Protein AF-A0A3M6XSA7-F1 (afdb_monomer_lite)

Structure (mmCIF, N/CA/C/O backbone):
data_AF-A0A3M6XSA7-F1
#
_entry.id   AF-A0A3M6XSA7-F1
#
loop_
_atom_site.group_PDB
_atom_site.id
_atom_site.type_symbol
_atom_site.label_atom_id
_atom_site.label_alt_id
_atom_site.label_comp_id
_atom_site.label_asym_id
_atom_site.label_entity_id
_atom_site.label_seq_id
_atom_site.pdbx_PDB_ins_code
_atom_site.Cartn_x
_atom_site.Cartn_y
_atom_site.Cartn_z
_atom_site.occupancy
_atom_site.B_iso_or_equiv
_atom_site.auth_seq_id
_atom_site.auth_comp_id
_atom_site.auth_asym_id
_atom_site.auth_atom_id
_atom_site.pdbx_PDB_model_num
ATOM 1 N N . MET A 1 1 ? 14.170 -14.858 15.722 1.00 46.41 1 MET A N 1
ATOM 2 C CA . MET A 1 1 ? 14.522 -13.421 15.782 1.00 46.41 1 MET A CA 1
ATOM 3 C C . MET A 1 1 ? 13.432 -12.674 16.539 1.00 46.41 1 MET A C 1
ATOM 5 O O . MET A 1 1 ? 12.271 -12.841 16.174 1.00 46.41 1 MET A O 1
ATOM 9 N N . PRO A 1 2 ? 13.750 -11.909 17.599 1.00 54.59 2 PRO A N 1
ATOM 10 C CA . PRO A 1 2 ? 12.777 -11.004 18.208 1.00 54.59 2 PRO A CA 1
ATOM 11 C C . PRO A 1 2 ? 12.349 -9.957 17.168 1.00 54.59 2 PRO A C 1
ATOM 13 O O . PRO A 1 2 ? 13.170 -9.499 16.377 1.00 54.59 2 PRO A O 1
ATOM 16 N N . ARG A 1 3 ? 11.059 -9.606 17.131 1.00 66.88 3 ARG A N 1
ATOM 17 C CA . ARG A 1 3 ? 10.552 -8.549 16.241 1.00 66.88 3 ARG A CA 1
ATOM 18 C C . ARG A 1 3 ? 11.240 -7.217 16.563 1.00 66.88 3 ARG A C 1
ATOM 20 O O . ARG A 1 3 ? 11.404 -6.900 17.743 1.00 66.88 3 ARG A O 1
ATOM 27 N N . SER A 1 4 ? 11.606 -6.462 15.523 1.00 84.50 4 SER A N 1
ATOM 28 C CA . SER A 1 4 ? 12.161 -5.107 15.642 1.00 84.50 4 SER A CA 1
ATOM 29 C C . SER A 1 4 ? 11.229 -4.194 16.448 1.00 84.50 4 SER A C 1
ATOM 31 O O . SER A 1 4 ? 10.024 -4.451 16.548 1.00 84.50 4 SER A O 1
ATOM 33 N N . ASP A 1 5 ? 11.762 -3.122 17.032 1.00 83.81 5 ASP A N 1
ATOM 34 C CA . ASP A 1 5 ? 10.942 -2.171 17.797 1.00 83.81 5 ASP A CA 1
ATOM 35 C C . ASP A 1 5 ? 9.877 -1.495 16.924 1.00 83.81 5 ASP A C 1
ATOM 37 O O . ASP A 1 5 ? 8.744 -1.301 17.364 1.00 83.81 5 ASP A O 1
ATOM 41 N N . GLU A 1 6 ? 10.186 -1.277 15.647 1.00 79.50 6 GLU A N 1
ATOM 42 C CA . GLU A 1 6 ? 9.226 -0.835 14.636 1.00 79.50 6 GLU A CA 1
ATOM 43 C C . GLU A 1 6 ? 8.056 -1.818 14.483 1.00 79.50 6 GLU A C 1
ATOM 45 O O . GLU A 1 6 ? 6.890 -1.420 14.507 1.00 79.50 6 GLU A O 1
ATOM 50 N N . ALA A 1 7 ? 8.340 -3.123 14.406 1.00 81.94 7 ALA A N 1
ATOM 51 C CA . ALA A 1 7 ? 7.290 -4.127 14.318 1.00 81.94 7 ALA A CA 1
ATOM 52 C C . ALA A 1 7 ? 6.405 -4.110 15.575 1.00 81.94 7 ALA A C 1
ATOM 54 O O . ALA A 1 7 ? 5.183 -4.176 15.457 1.00 81.94 7 ALA A O 1
ATOM 55 N N . LYS A 1 8 ? 6.979 -3.961 16.777 1.00 88.56 8 LYS A N 1
ATOM 56 C CA . LYS A 1 8 ? 6.191 -3.836 18.021 1.00 88.56 8 LYS A CA 1
ATOM 57 C C . LYS A 1 8 ? 5.284 -2.602 18.001 1.00 88.56 8 LYS A C 1
ATOM 59 O O . LYS A 1 8 ? 4.119 -2.709 18.388 1.00 88.56 8 LYS A O 1
ATOM 64 N N . MET A 1 9 ? 5.788 -1.457 17.535 1.00 86.88 9 MET A N 1
ATOM 65 C CA . MET A 1 9 ? 4.990 -0.237 17.382 1.00 86.88 9 MET A CA 1
ATOM 66 C C . MET A 1 9 ? 3.828 -0.440 16.409 1.00 86.88 9 MET A C 1
ATOM 68 O O . MET A 1 9 ? 2.701 -0.057 16.723 1.00 86.88 9 MET A O 1
ATOM 72 N N . TRP A 1 10 ? 4.080 -1.108 15.281 1.00 85.19 10 TRP A N 1
ATOM 73 C CA . TRP A 1 10 ? 3.045 -1.448 14.309 1.00 85.19 10 TRP A CA 1
ATOM 74 C C . TRP A 1 10 ? 1.939 -2.313 14.929 1.00 85.19 10 TRP A C 1
ATOM 76 O O . TRP A 1 10 ? 0.765 -1.954 14.852 1.00 85.19 10 TRP A O 1
ATOM 86 N N . PHE A 1 11 ? 2.299 -3.402 15.623 1.00 90.56 11 PHE A N 1
ATOM 87 C CA . PHE A 1 11 ? 1.317 -4.255 16.308 1.00 90.56 11 PHE A CA 1
ATOM 88 C C . PHE A 1 11 ? 0.509 -3.471 17.348 1.00 90.56 11 PHE A C 1
ATOM 90 O O . PHE A 1 11 ? -0.709 -3.614 17.409 1.00 90.56 11 PHE A O 1
ATOM 97 N N . SER A 1 12 ? 1.168 -2.622 18.141 1.00 93.50 12 SER A N 1
ATOM 98 C CA . SER A 1 12 ? 0.502 -1.785 19.146 1.00 93.50 12 SER A CA 1
ATOM 99 C C . SER A 1 12 ? -0.521 -0.832 18.518 1.00 93.50 12 SER A C 1
ATOM 101 O O . SER A 1 12 ? -1.647 -0.737 19.003 1.00 93.50 12 SER A O 1
ATOM 103 N N . ALA A 1 13 ? -0.174 -0.178 17.403 1.00 92.25 13 ALA A N 1
ATOM 104 C CA . ALA A 1 13 ? -1.090 0.699 16.675 1.00 92.25 13 ALA A CA 1
ATOM 105 C C . ALA A 1 13 ? -2.308 -0.064 16.126 1.00 92.25 13 ALA A C 1
ATOM 107 O O . ALA A 1 13 ? -3.438 0.395 16.289 1.00 92.25 13 ALA A O 1
ATOM 108 N N . VAL A 1 14 ? -2.094 -1.253 15.545 1.00 93.25 14 VAL A N 1
ATOM 109 C CA . VAL A 1 14 ? -3.181 -2.124 15.061 1.00 93.25 14 VAL A CA 1
ATOM 110 C C . VAL A 1 14 ? -4.126 -2.499 16.202 1.00 93.25 14 VAL A C 1
ATOM 112 O O . VAL A 1 14 ? -5.337 -2.338 16.066 1.00 93.25 14 VAL A O 1
ATOM 115 N N . TYR A 1 15 ? -3.594 -2.963 17.337 1.00 94.94 15 TYR A N 1
ATOM 116 C CA . TYR A 1 15 ? -4.425 -3.356 18.476 1.00 94.94 15 TYR A CA 1
ATOM 117 C C . TYR A 1 15 ? -5.242 -2.192 19.033 1.00 94.94 15 TYR A C 1
ATOM 119 O O . TYR A 1 15 ? -6.421 -2.380 19.324 1.00 94.94 15 TYR A O 1
ATOM 127 N N . LYS A 1 16 ? -4.652 -0.995 19.136 1.00 95.38 16 LYS A N 1
ATOM 128 C CA . LYS A 1 16 ? -5.384 0.205 19.563 1.00 95.38 16 LYS A CA 1
ATOM 129 C C . LYS A 1 16 ? -6.545 0.523 18.619 1.00 95.38 16 LYS A C 1
ATOM 131 O O . LYS A 1 16 ? -7.665 0.668 19.086 1.00 95.38 16 LYS A O 1
ATOM 136 N N . ALA A 1 17 ? -6.309 0.528 17.306 1.00 94.69 17 ALA A N 1
ATOM 137 C CA . ALA A 1 17 ? -7.361 0.802 16.325 1.00 94.69 17 ALA A CA 1
ATOM 138 C C . ALA A 1 17 ? -8.481 -0.257 16.335 1.00 94.69 17 ALA A C 1
ATOM 140 O O . ALA A 1 17 ? -9.652 0.072 16.172 1.00 94.69 17 ALA A O 1
ATOM 141 N N . VAL A 1 18 ? -8.151 -1.534 16.555 1.00 95.31 18 VAL A N 1
ATOM 142 C CA . VAL A 1 18 ? -9.158 -2.604 16.668 1.00 95.31 18 VAL A CA 1
ATOM 143 C C . VAL A 1 18 ? -10.015 -2.443 17.928 1.00 95.31 18 VAL A C 1
ATOM 145 O O . VAL A 1 18 ? -11.212 -2.710 17.879 1.00 95.31 18 VAL A O 1
ATOM 148 N N . GLN A 1 19 ? -9.439 -1.978 19.040 1.00 96.19 19 GLN A N 1
ATOM 149 C CA . GLN A 1 19 ? -10.181 -1.735 20.285 1.00 96.19 19 GLN A CA 1
ATOM 150 C C . GLN A 1 19 ? -11.204 -0.595 20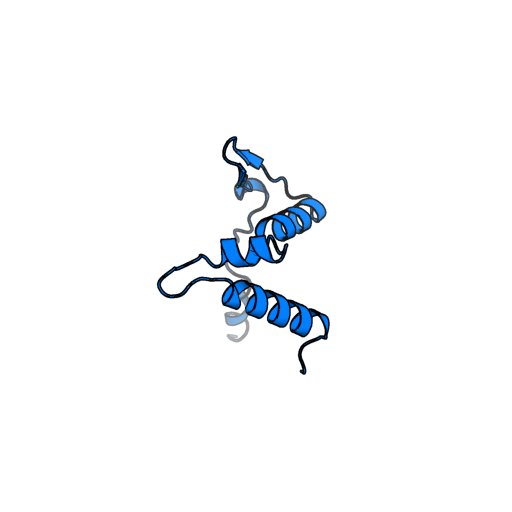.176 1.00 96.19 19 GLN A C 1
ATOM 152 O O . GLN A 1 19 ? -12.138 -0.545 20.973 1.00 96.19 19 GLN A O 1
ATOM 157 N N . GLU A 1 20 ? -11.070 0.291 19.189 1.00 95.44 20 GLU A N 1
ATOM 158 C CA . GLU A 1 20 ? -12.040 1.358 18.919 1.00 95.44 20 GLU A CA 1
ATOM 159 C C . GLU A 1 20 ? -13.285 0.863 18.158 1.00 95.44 20 GLU A C 1
ATOM 161 O O . GLU A 1 20 ? -14.273 1.592 18.049 1.00 95.44 20 GLU A O 1
ATOM 166 N N . VAL A 1 21 ? -13.280 -0.374 17.640 1.00 94.62 21 VAL A N 1
ATOM 167 C CA . VAL A 1 21 ? -14.420 -0.943 16.907 1.00 94.62 21 VAL A CA 1
ATOM 168 C C . VAL A 1 21 ? -15.545 -1.303 17.889 1.00 94.62 21 VAL A C 1
ATOM 170 O O . VAL A 1 21 ? -15.345 -2.153 18.760 1.00 94.62 21 VAL A O 1
ATOM 173 N N . PRO A 1 22 ? -16.755 -0.723 17.754 1.00 96.88 22 PRO A N 1
ATOM 174 C CA . PRO A 1 22 ? -17.852 -1.015 18.669 1.00 96.88 22 PRO A CA 1
ATOM 175 C C . PRO A 1 22 ? -18.313 -2.472 18.587 1.00 96.88 22 PRO A C 1
ATOM 177 O O . PRO A 1 22 ? -18.305 -3.091 17.519 1.00 96.88 22 PRO A O 1
ATOM 180 N N . TYR A 1 23 ? -18.798 -3.003 19.708 1.00 95.81 23 TYR A N 1
ATOM 181 C CA . TYR A 1 23 ? -19.331 -4.362 19.762 1.00 95.81 23 TYR A CA 1
ATOM 182 C C . TYR A 1 23 ? -20.473 -4.569 18.752 1.00 95.81 23 TYR A C 1
ATOM 184 O O . TYR A 1 23 ? -21.328 -3.702 18.568 1.00 95.81 23 TYR A O 1
ATOM 192 N N . GLY A 1 24 ? -20.480 -5.722 18.079 1.00 96.12 24 GLY A N 1
ATOM 193 C CA . GLY A 1 24 ? -21.460 -6.040 17.035 1.00 96.12 24 GLY A CA 1
ATOM 194 C C . GLY A 1 24 ? -21.249 -5.293 15.712 1.00 96.12 24 GLY A C 1
ATOM 195 O O . GLY A 1 24 ? -22.072 -5.414 14.805 1.00 96.12 24 GLY A O 1
ATOM 196 N N . ARG A 1 25 ? -20.161 -4.524 15.572 1.00 96.19 25 ARG A N 1
ATOM 197 C CA . ARG A 1 25 ? -19.760 -3.888 14.312 1.00 96.19 25 ARG A CA 1
ATOM 198 C C . ARG A 1 25 ? -18.558 -4.609 13.719 1.00 96.19 25 ARG A C 1
ATOM 200 O O . ARG A 1 25 ? -17.747 -5.202 14.422 1.00 96.19 25 ARG A O 1
ATOM 207 N N . VAL A 1 26 ? -18.458 -4.539 12.398 1.00 94.81 26 VAL A N 1
ATOM 208 C CA . VAL A 1 26 ? -17.348 -5.098 11.626 1.00 94.81 26 VAL A CA 1
ATOM 209 C C . VAL A 1 26 ? -16.644 -3.974 10.883 1.00 94.81 26 VAL A C 1
ATOM 211 O O . VAL A 1 26 ? -17.272 -3.001 10.466 1.00 94.81 26 VAL A O 1
ATOM 214 N N . THR A 1 27 ? -15.335 -4.111 10.720 1.00 95.00 27 THR A N 1
ATOM 215 C CA . THR A 1 27 ? -14.518 -3.210 9.910 1.00 95.00 27 THR A CA 1
ATOM 216 C C . THR A 1 27 ? -13.566 -4.028 9.051 1.00 95.00 27 THR A C 1
ATOM 218 O O . THR A 1 27 ? -13.311 -5.199 9.336 1.00 95.00 27 THR A O 1
ATOM 221 N N . SER A 1 28 ? -13.064 -3.434 7.973 1.00 92.81 28 SER A N 1
ATOM 222 C CA . SER A 1 28 ? -12.144 -4.114 7.068 1.00 92.81 28 SER A CA 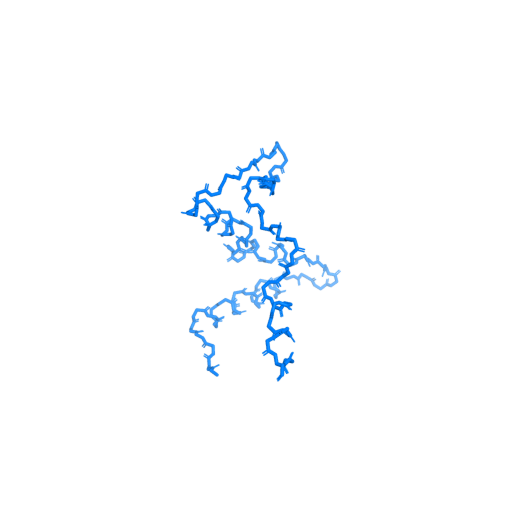1
ATOM 223 C C . SER A 1 28 ? -10.693 -3.891 7.485 1.00 92.81 28 SER A C 1
ATOM 225 O O . SER A 1 28 ? -10.337 -2.874 8.084 1.00 92.81 28 SER A O 1
ATOM 227 N N . TYR A 1 29 ? -9.823 -4.820 7.093 1.00 89.31 29 TYR A N 1
ATOM 228 C CA . TYR A 1 29 ? -8.380 -4.674 7.277 1.00 89.31 29 TYR A CA 1
ATOM 229 C C . TYR A 1 29 ? -7.851 -3.365 6.666 1.00 89.31 29 TYR A C 1
ATOM 231 O O . TYR A 1 29 ? -7.071 -2.653 7.295 1.00 89.31 29 TYR A O 1
ATOM 239 N N . GLY A 1 30 ? -8.332 -3.004 5.471 1.00 85.56 30 GLY A N 1
ATOM 2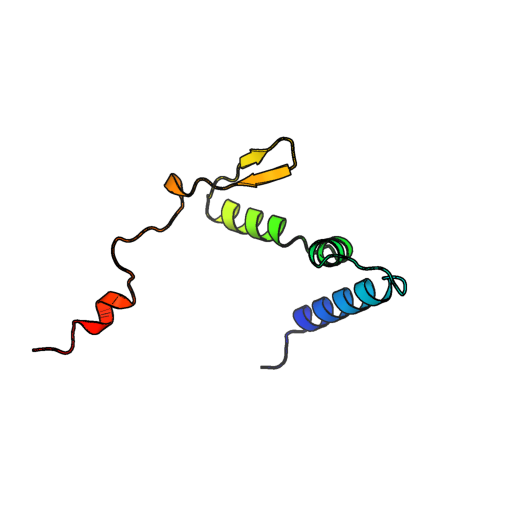40 C CA . GLY A 1 30 ? -7.951 -1.758 4.802 1.00 85.56 30 GLY A CA 1
ATOM 241 C C . GLY A 1 30 ? -8.385 -0.503 5.565 1.00 85.56 30 GLY A C 1
ATOM 242 O O . GLY A 1 30 ? -7.676 0.506 5.545 1.00 85.56 30 GLY A O 1
ATOM 243 N N . HIS A 1 31 ? -9.509 -0.567 6.283 1.00 89.62 31 HIS A N 1
ATOM 244 C CA . HIS A 1 31 ? -9.959 0.527 7.138 1.00 89.62 31 HIS A CA 1
ATOM 245 C C . HIS A 1 31 ? -9.044 0.686 8.359 1.00 89.62 31 HIS A C 1
ATOM 247 O O . HIS A 1 31 ? -8.574 1.792 8.613 1.00 89.62 31 HIS A O 1
ATOM 253 N N . ILE A 1 32 ? -8.706 -0.406 9.057 1.00 93.00 32 ILE A N 1
ATOM 254 C CA . ILE A 1 32 ? -7.732 -0.368 10.163 1.00 93.00 32 ILE A CA 1
ATOM 255 C C . ILE A 1 32 ? -6.387 0.174 9.680 1.00 93.00 32 ILE A C 1
ATOM 257 O O . ILE A 1 32 ? -5.854 1.098 10.285 1.00 93.00 32 ILE A O 1
ATOM 261 N N . ALA A 1 33 ? -5.872 -0.336 8.557 1.00 88.25 33 ALA A N 1
ATOM 262 C CA . ALA A 1 33 ? -4.616 0.117 7.962 1.00 88.25 33 ALA A CA 1
ATOM 263 C C . ALA A 1 33 ? -4.636 1.622 7.632 1.00 88.25 33 ALA A C 1
ATOM 265 O O . ALA A 1 33 ? -3.638 2.317 7.819 1.00 88.25 33 ALA A O 1
ATOM 266 N N . THR A 1 34 ? -5.789 2.139 7.197 1.00 86.44 34 THR A N 1
ATOM 267 C CA . THR A 1 34 ? -6.005 3.571 6.961 1.00 86.44 34 THR A CA 1
ATOM 268 C C . THR A 1 34 ? -5.976 4.384 8.257 1.00 86.44 34 THR A C 1
ATOM 270 O O . THR A 1 34 ? -5.305 5.414 8.287 1.00 86.44 34 THR A O 1
ATOM 273 N N . LEU A 1 35 ? -6.649 3.924 9.320 1.00 88.88 35 LEU A N 1
ATOM 274 C CA . LEU A 1 35 ? -6.690 4.610 10.621 1.00 88.88 35 LEU A CA 1
ATOM 275 C C . LEU A 1 35 ? -5.297 4.778 11.233 1.00 88.88 35 LEU A C 1
ATOM 277 O O . LEU A 1 35 ? -4.982 5.829 11.781 1.00 88.88 35 LEU A O 1
ATOM 281 N N . ILE A 1 36 ? -4.439 3.768 11.089 1.00 90.38 36 ILE A N 1
ATOM 282 C CA . ILE A 1 36 ? -3.074 3.794 11.631 1.00 90.38 36 ILE A CA 1
ATOM 283 C C . ILE A 1 36 ? -2.050 4.437 10.676 1.00 90.38 36 ILE A C 1
ATOM 285 O O . ILE A 1 36 ? -0.848 4.309 10.895 1.00 90.38 36 ILE A O 1
ATOM 289 N N . GLY A 1 37 ? -2.496 5.083 9.591 1.00 82.50 37 GLY A N 1
ATOM 290 C CA . GLY A 1 37 ? -1.623 5.762 8.621 1.00 82.50 37 GLY A CA 1
ATOM 291 C C . GLY A 1 37 ? -0.809 4.831 7.712 1.00 82.50 37 GLY A C 1
ATOM 292 O O . GLY A 1 37 ? 0.026 5.289 6.936 1.00 82.50 37 GLY A O 1
ATOM 293 N N . TYR A 1 38 ? -1.061 3.523 7.750 1.00 77.44 38 TYR A N 1
ATOM 294 C CA . TYR A 1 38 ? -0.327 2.521 6.984 1.00 77.44 38 TYR A CA 1
ATOM 295 C C . TYR A 1 38 ? -1.071 2.131 5.704 1.00 77.44 38 TYR A C 1
ATOM 297 O O . TYR A 1 38 ? -1.639 1.046 5.582 1.00 77.44 38 TYR A O 1
ATOM 305 N N . ARG A 1 39 ? -1.015 2.990 4.683 1.00 77.81 39 ARG A N 1
ATOM 306 C CA . ARG A 1 39 ? -1.590 2.680 3.364 1.00 77.81 39 ARG A CA 1
ATOM 307 C C . ARG A 1 39 ? -0.645 1.788 2.554 1.00 77.81 39 ARG A C 1
ATOM 309 O O . ARG A 1 39 ? 0.264 2.278 1.891 1.00 77.81 39 ARG A O 1
ATOM 316 N N . GLY A 1 40 ? -0.853 0.469 2.621 1.00 82.81 40 GLY A N 1
ATOM 317 C CA . GLY A 1 40 ? -0.050 -0.534 1.900 1.00 82.81 40 GLY A CA 1
ATOM 318 C C . GLY A 1 40 ? 0.084 -0.239 0.404 1.00 82.81 40 GLY A C 1
ATOM 319 O O . GLY A 1 40 ? 1.197 -0.183 -0.103 1.00 82.81 40 GLY A O 1
ATOM 320 N N . ALA A 1 41 ? -1.032 0.083 -0.256 1.00 82.94 41 ALA A N 1
ATOM 321 C CA . ALA A 1 41 ? -1.047 0.432 -1.676 1.00 82.94 41 ALA A CA 1
ATOM 322 C C . ALA A 1 41 ? -0.197 1.672 -2.015 1.00 82.94 41 ALA A C 1
ATOM 324 O O . ALA A 1 41 ? 0.494 1.666 -3.022 1.00 82.94 41 ALA A O 1
ATOM 325 N N . ALA A 1 42 ? -0.195 2.709 -1.167 1.00 85.12 42 ALA A N 1
ATOM 326 C CA . ALA A 1 42 ? 0.609 3.914 -1.402 1.00 85.12 42 ALA A CA 1
ATOM 327 C C . ALA A 1 42 ? 2.114 3.646 -1.238 1.00 85.12 42 ALA A C 1
ATOM 329 O O . ALA A 1 42 ? 2.930 4.196 -1.966 1.00 85.12 42 ALA A O 1
ATOM 330 N N . ARG A 1 43 ? 2.490 2.770 -0.295 1.00 88.06 43 ARG A N 1
ATOM 331 C CA . ARG A 1 43 ? 3.889 2.342 -0.140 1.00 88.06 43 ARG A CA 1
ATOM 332 C C . ARG A 1 43 ? 4.358 1.498 -1.317 1.00 88.06 43 ARG A C 1
ATOM 334 O O . ARG A 1 43 ? 5.471 1.691 -1.785 1.00 88.06 43 ARG A O 1
ATOM 341 N N . GLN A 1 44 ? 3.510 0.589 -1.785 1.00 91.25 44 GLN A N 1
ATOM 342 C CA . GLN A 1 44 ? 3.809 -0.222 -2.959 1.00 91.25 44 GLN A CA 1
ATOM 343 C C . GLN A 1 44 ? 3.931 0.643 -4.218 1.00 91.25 44 GLN A C 1
ATOM 345 O O . GLN A 1 44 ? 4.884 0.475 -4.965 1.00 91.25 44 GLN A O 1
ATOM 350 N N . GLU A 1 45 ? 3.026 1.605 -4.415 1.00 93.38 45 GLU A N 1
ATOM 351 C CA . GLU A 1 45 ? 3.127 2.599 -5.490 1.00 93.38 45 GLU A CA 1
ATOM 352 C C . GLU A 1 45 ? 4.462 3.353 -5.442 1.00 93.38 45 GLU A C 1
ATOM 354 O O . GLU A 1 45 ? 5.154 3.420 -6.453 1.00 93.38 45 GLU A O 1
ATOM 359 N N . ALA A 1 46 ? 4.856 3.865 -4.2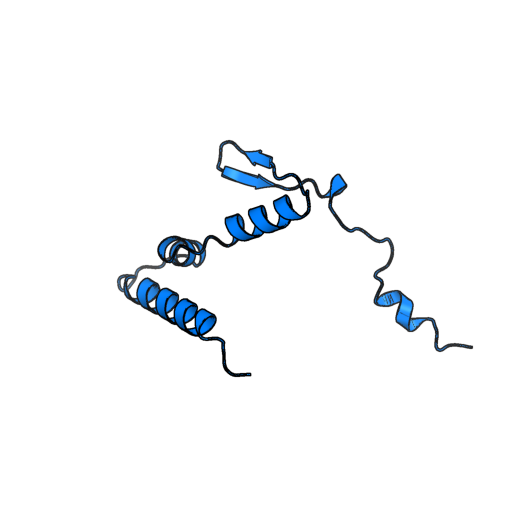71 1.00 92.94 46 ALA A N 1
ATOM 360 C CA . ALA A 1 46 ? 6.119 4.583 -4.119 1.00 92.94 46 ALA A CA 1
ATOM 361 C C . ALA A 1 46 ? 7.341 3.708 -4.448 1.00 92.94 46 ALA A C 1
ATOM 363 O O . ALA A 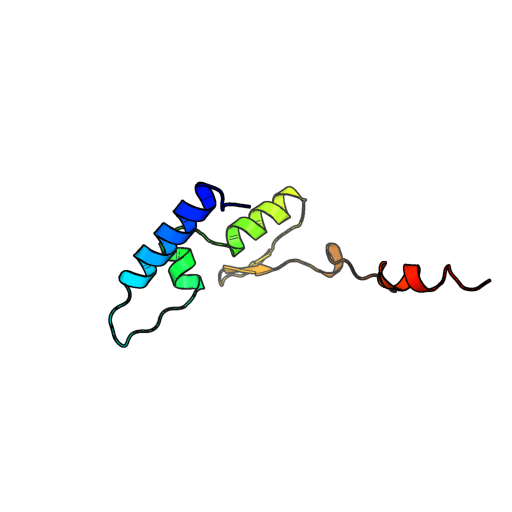1 46 ? 8.262 4.181 -5.108 1.00 92.94 46 ALA A O 1
ATOM 364 N N . ALA A 1 47 ? 7.344 2.442 -4.018 1.00 95.12 47 ALA A N 1
ATOM 365 C CA . ALA A 1 47 ? 8.416 1.501 -4.343 1.00 95.12 47 ALA A CA 1
ATOM 366 C C . ALA A 1 47 ? 8.505 1.248 -5.859 1.00 95.12 47 ALA A C 1
ATOM 368 O O . ALA A 1 47 ? 9.575 1.380 -6.444 1.00 95.12 47 ALA A O 1
ATOM 369 N N . LEU A 1 48 ? 7.369 0.992 -6.513 1.00 95.69 48 LEU A N 1
ATOM 370 C CA . LEU A 1 48 ? 7.307 0.783 -7.962 1.00 95.69 48 LEU A CA 1
ATOM 371 C C . LEU A 1 48 ? 7.766 2.029 -8.743 1.00 95.69 48 LEU A C 1
ATOM 373 O O . LEU A 1 48 ? 8.560 1.921 -9.675 1.00 95.69 48 LEU A O 1
ATOM 377 N N . GLN A 1 49 ? 7.344 3.226 -8.330 1.00 95.31 49 GLN A N 1
ATOM 378 C CA . GLN A 1 49 ? 7.783 4.483 -8.949 1.00 95.31 49 GLN A CA 1
ATOM 379 C C . GLN A 1 49 ? 9.291 4.723 -8.794 1.00 95.31 49 GLN A C 1
ATOM 381 O O . GLN A 1 49 ? 9.923 5.219 -9.726 1.00 95.31 49 GLN A O 1
ATOM 386 N N . GLN A 1 50 ? 9.887 4.355 -7.653 1.00 97.12 50 GLN A N 1
ATOM 387 C CA . GLN A 1 50 ? 11.343 4.422 -7.450 1.00 97.12 50 GLN A CA 1
ATOM 388 C C . GLN A 1 50 ? 12.110 3.484 -8.388 1.00 97.12 50 GLN A C 1
ATOM 390 O O . GLN A 1 50 ? 13.225 3.804 -8.792 1.00 97.12 50 GLN A O 1
ATOM 395 N N . GLU A 1 51 ? 11.499 2.364 -8.766 1.00 96.81 51 GLU A N 1
ATOM 396 C CA . GLU A 1 51 ? 12.025 1.418 -9.754 1.00 96.81 51 GLU A CA 1
ATOM 397 C C . GLU A 1 51 ? 11.743 1.854 -11.209 1.00 96.81 51 GLU A C 1
ATOM 399 O O . GLU A 1 51 ? 12.168 1.190 -12.152 1.00 96.81 51 GLU A O 1
ATOM 404 N N . GLY A 1 52 ? 11.060 2.988 -11.416 1.00 96.19 52 GLY A N 1
ATOM 405 C CA . GLY A 1 52 ? 10.728 3.532 -12.738 1.00 96.19 52 GLY A CA 1
ATOM 406 C C . GLY A 1 52 ? 9.450 2.960 -13.363 1.00 96.19 52 GLY A C 1
ATOM 407 O O . GLY A 1 52 ? 9.136 3.271 -14.518 1.00 96.19 52 GLY A O 1
ATOM 408 N N . VAL A 1 53 ? 8.688 2.159 -12.617 1.00 96.75 53 VAL A N 1
ATOM 409 C CA . VAL A 1 53 ? 7.402 1.605 -13.054 1.00 96.75 53 VAL A CA 1
ATOM 410 C C . VAL A 1 53 ? 6.343 2.707 -13.071 1.00 96.75 53 VAL A C 1
ATOM 412 O O . VAL A 1 53 ? 6.128 3.397 -12.072 1.00 96.75 53 VAL A O 1
ATOM 415 N N . GLN A 1 54 ? 5.665 2.879 -14.208 1.00 95.81 54 GLN A N 1
ATOM 416 C CA . GLN A 1 54 ? 4.571 3.843 -14.323 1.00 95.81 54 GLN A CA 1
ATOM 417 C C . GLN A 1 54 ? 3.283 3.284 -13.708 1.00 95.81 54 GLN A C 1
ATOM 419 O O . GLN A 1 54 ? 2.916 2.133 -13.944 1.00 95.81 54 GLN A O 1
ATOM 424 N N . ILE A 1 55 ? 2.593 4.121 -12.928 1.00 95.19 55 ILE A N 1
ATOM 425 C CA . ILE A 1 55 ? 1.321 3.792 -12.278 1.00 95.19 55 ILE A CA 1
ATOM 426 C C . ILE A 1 55 ? 0.247 4.734 -12.808 1.00 95.19 55 ILE A C 1
ATOM 428 O O . ILE A 1 55 ? 0.349 5.952 -12.658 1.00 95.19 55 ILE A O 1
ATOM 432 N N . GLU A 1 56 ? -0.797 4.165 -13.397 1.00 93.88 56 GLU A N 1
ATOM 433 C CA . GLU A 1 56 ? -1.960 4.912 -13.860 1.00 93.88 56 GLU A CA 1
ATOM 434 C C . GLU A 1 56 ? -3.012 5.008 -12.757 1.00 93.88 56 GLU A C 1
ATOM 436 O O . GLU A 1 56 ? -3.249 4.047 -12.018 1.00 93.88 56 GLU A O 1
ATOM 441 N N . HIS A 1 57 ? -3.664 6.168 -12.668 1.00 93.75 57 HIS A N 1
ATOM 442 C CA . HIS A 1 57 ? -4.747 6.433 -11.724 1.00 93.75 57 HIS A CA 1
ATOM 443 C C . HIS A 1 57 ? -6.056 6.635 -12.478 1.00 93.75 57 HIS A C 1
ATOM 445 O O . HIS A 1 57 ? -6.131 7.467 -13.381 1.00 93.75 57 HIS A O 1
ATOM 451 N N . SER A 1 58 ? -7.109 5.921 -12.087 1.00 91.69 58 SER A N 1
ATOM 452 C CA . SER A 1 58 ? -8.453 6.181 -12.611 1.00 91.69 58 SER A CA 1
ATOM 453 C C . SER A 1 58 ? -9.132 7.332 -11.861 1.00 91.69 58 SER A C 1
ATOM 455 O O . SER A 1 58 ? -8.760 7.675 -10.736 1.00 91.69 58 SER A O 1
ATOM 457 N N . ASN A 1 59 ? -10.213 7.883 -12.423 1.00 90.12 59 ASN A N 1
ATOM 458 C CA . ASN A 1 59 ? -11.047 8.877 -11.728 1.00 90.12 59 ASN A CA 1
ATOM 459 C C . ASN A 1 59 ? -11.650 8.359 -10.404 1.00 90.12 59 ASN A C 1
ATOM 461 O O . ASN A 1 59 ? -12.108 9.155 -9.589 1.00 90.12 59 ASN A O 1
ATOM 465 N N . MET A 1 60 ? -11.658 7.039 -10.180 1.00 87.12 60 MET A N 1
ATOM 466 C CA . MET A 1 60 ? -12.104 6.404 -8.934 1.00 87.12 60 MET A CA 1
ATOM 467 C C . MET A 1 60 ? -10.952 6.139 -7.947 1.00 87.12 60 MET A C 1
ATOM 469 O O . MET A 1 60 ? -11.180 5.560 -6.886 1.00 87.12 60 MET A O 1
ATOM 473 N N . GLY A 1 61 ? -9.725 6.572 -8.258 1.00 81.81 61 GLY A N 1
ATOM 474 C CA . GLY A 1 61 ? -8.546 6.404 -7.401 1.00 81.81 61 GLY A CA 1
ATOM 475 C C . GLY A 1 61 ? -7.965 4.988 -7.400 1.00 81.81 61 GLY A C 1
ATOM 476 O O . GLY A 1 61 ? -7.194 4.633 -6.502 1.00 81.81 61 GLY A O 1
ATOM 477 N N . GLU A 1 62 ? -8.350 4.166 -8.377 1.00 87.94 62 GLU A N 1
ATOM 478 C CA . GLU A 1 62 ? -7.725 2.870 -8.618 1.00 87.94 62 GLU A CA 1
ATOM 479 C C . GLU A 1 62 ? -6.343 3.076 -9.237 1.00 87.94 62 GLU A C 1
ATOM 481 O O . GLU A 1 62 ? -6.177 3.937 -10.098 1.00 87.94 62 GLU A O 1
ATOM 486 N N . ARG A 1 63 ? -5.366 2.289 -8.780 1.00 92.50 63 ARG A N 1
ATOM 487 C CA . ARG A 1 63 ? -3.994 2.288 -9.290 1.00 92.50 63 ARG A CA 1
ATOM 488 C C . ARG A 1 63 ? -3.811 1.057 -10.153 1.00 92.50 63 ARG A C 1
ATOM 490 O O . ARG A 1 63 ? -4.115 -0.042 -9.692 1.00 92.50 63 ARG A O 1
ATOM 497 N N . SER A 1 64 ? -3.271 1.226 -11.345 1.00 93.50 64 SER A N 1
ATOM 498 C CA . SER A 1 64 ? -2.963 0.114 -12.239 1.00 93.50 64 SER A CA 1
ATOM 499 C C . SER A 1 64 ? -1.555 0.246 -12.807 1.00 93.50 64 SER A C 1
ATOM 501 O O . SER A 1 64 ? -0.981 1.334 -12.830 1.00 93.50 64 SER A O 1
ATOM 503 N N . VAL A 1 65 ? -0.986 -0.888 -13.207 1.00 95.38 65 VAL A N 1
ATOM 504 C CA . VAL A 1 65 ? 0.320 -0.990 -13.859 1.00 95.38 65 VAL A CA 1
ATOM 505 C C . VAL A 1 65 ? 0.145 -1.796 -15.139 1.00 95.38 65 VAL A C 1
ATOM 507 O O . VAL A 1 65 ? -0.554 -2.813 -15.138 1.00 95.38 65 VAL A O 1
ATOM 510 N N . ASP A 1 66 ? 0.781 -1.359 -16.222 1.00 95.38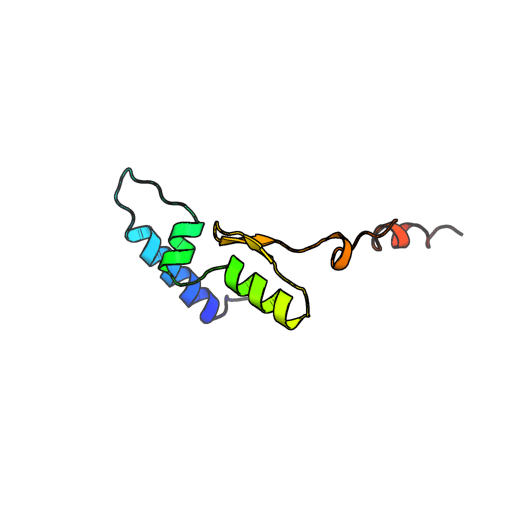 66 ASP A N 1
ATOM 511 C CA . ASP A 1 66 ? 0.812 -2.124 -17.464 1.00 95.38 66 ASP A CA 1
ATOM 512 C C . ASP A 1 66 ? 1.757 -3.324 -17.325 1.00 95.38 66 ASP A C 1
ATOM 514 O O . ASP A 1 66 ? 2.984 -3.205 -17.385 1.00 95.38 66 ASP A O 1
ATOM 518 N N . LEU A 1 67 ? 1.173 -4.508 -17.148 1.00 94.81 67 LEU A N 1
ATOM 519 C CA . LEU A 1 67 ? 1.935 -5.748 -17.074 1.00 94.81 67 LEU A CA 1
ATOM 520 C C . LEU A 1 67 ? 2.576 -6.120 -18.418 1.00 94.81 67 LEU A C 1
ATOM 522 O O . LEU A 1 67 ? 3.580 -6.815 -18.410 1.00 94.81 67 LEU A O 1
ATOM 526 N N . GLY A 1 68 ? 2.079 -5.645 -19.562 1.00 94.88 68 GLY A N 1
ATOM 527 C CA . GLY A 1 68 ? 2.754 -5.858 -20.846 1.00 94.88 68 GLY A CA 1
ATOM 528 C C . GLY A 1 68 ? 4.132 -5.192 -20.900 1.00 94.88 68 GLY A C 1
ATOM 529 O O . GLY A 1 68 ? 5.060 -5.744 -21.486 1.00 94.88 68 GLY A O 1
ATOM 530 N N . THR A 1 69 ? 4.273 -4.041 -20.238 1.00 95.25 69 THR A N 1
ATOM 531 C CA . THR A 1 69 ? 5.534 -3.293 -20.153 1.00 95.25 69 THR A CA 1
ATOM 532 C C . THR A 1 69 ? 6.419 -3.760 -18.991 1.00 95.25 69 THR A C 1
ATOM 534 O O . THR A 1 69 ? 7.630 -3.891 -19.161 1.00 95.25 69 THR A O 1
ATOM 537 N N . TYR A 1 70 ? 5.838 -4.007 -17.811 1.00 96.00 70 TYR A N 1
ATOM 538 C CA . TYR A 1 70 ? 6.592 -4.248 -16.566 1.00 96.00 70 TYR A CA 1
ATOM 539 C C . TYR A 1 70 ? 6.487 -5.671 -16.009 1.00 96.00 70 TYR A C 1
ATOM 541 O O . TYR A 1 70 ? 7.143 -6.004 -15.023 1.00 96.00 70 TYR A O 1
ATOM 549 N N . GLY A 1 71 ? 5.630 -6.508 -16.586 1.00 93.19 71 GLY A N 1
ATOM 550 C CA . GLY A 1 71 ? 5.407 -7.868 -16.123 1.00 93.19 71 GLY A CA 1
ATOM 551 C C . GLY A 1 71 ? 6.563 -8.794 -16.483 1.00 93.19 71 GLY A C 1
ATOM 552 O O . GLY A 1 71 ? 7.193 -8.680 -17.533 1.00 93.19 71 GLY A O 1
ATOM 553 N N . TRP A 1 72 ? 6.821 -9.754 -15.603 1.00 92.38 72 TRP A N 1
ATOM 554 C CA . TRP A 1 72 ? 7.776 -10.824 -15.845 1.00 92.38 72 TRP A CA 1
ATOM 555 C C . TRP A 1 72 ? 7.019 -12.095 -16.245 1.00 92.38 72 TRP A C 1
ATOM 557 O O . TRP A 1 72 ? 6.345 -12.707 -15.417 1.00 92.38 72 TRP A O 1
ATOM 567 N N . PHE A 1 73 ? 7.117 -12.466 -17.525 1.00 92.06 73 PHE A N 1
ATOM 568 C CA . PHE A 1 73 ? 6.413 -13.606 -18.125 1.00 92.06 73 PHE A CA 1
ATOM 569 C C . PHE A 1 73 ? 7.390 -14.526 -18.867 1.00 92.06 73 PHE A C 1
ATOM 571 O O . PHE A 1 73 ? 7.485 -14.474 -20.095 1.00 92.06 73 PHE A O 1
ATOM 578 N N . PRO A 1 74 ? 8.181 -15.335 -18.151 1.00 89.69 74 PRO A N 1
ATOM 579 C CA . PRO A 1 74 ? 9.094 -16.269 -18.792 1.00 89.69 74 PRO A CA 1
ATOM 580 C C . PRO A 1 74 ? 8.326 -17.455 -19.409 1.00 89.69 74 PRO A C 1
ATOM 582 O O . PRO A 1 74 ? 7.269 -17.845 -18.918 1.00 89.69 74 PRO A O 1
ATOM 585 N N . ASN A 1 75 ? 8.876 -18.065 -20.466 1.00 87.75 75 ASN A N 1
ATOM 586 C CA . ASN A 1 75 ? 8.308 -19.284 -21.073 1.00 87.75 75 ASN A CA 1
ATOM 587 C C . ASN A 1 75 ? 8.507 -20.542 -20.205 1.00 87.75 75 ASN A C 1
ATOM 589 O O . ASN A 1 75 ? 7.850 -21.552 -20.433 1.00 87.75 75 ASN A O 1
ATOM 593 N N . HIS A 1 76 ? 9.436 -20.477 -19.252 1.00 87.62 76 HIS A N 1
ATOM 594 C CA . HIS A 1 76 ? 9.775 -21.524 -18.296 1.00 87.62 76 HIS A CA 1
ATOM 595 C C . HIS A 1 76 ? 10.287 -20.850 -17.026 1.00 87.62 76 HIS A C 1
ATOM 597 O O . HIS A 1 76 ? 10.989 -19.835 -17.111 1.00 87.62 76 HIS A O 1
ATOM 603 N N . LEU A 1 77 ? 9.911 -21.344 -15.852 1.00 83.69 77 LEU A N 1
ATOM 604 C CA . LEU A 1 77 ? 10.355 -20.731 -14.608 1.00 83.69 77 LEU A CA 1
ATOM 605 C C . LEU A 1 77 ? 11.820 -21.110 -14.341 1.00 83.69 77 LEU A C 1
ATOM 607 O O . LEU A 1 77 ? 12.184 -22.271 -14.496 1.00 83.69 77 LEU A O 1
ATOM 611 N N . PRO A 1 78 ? 12.653 -20.190 -13.824 1.00 78.19 78 PRO A N 1
ATOM 612 C CA . PRO A 1 78 ? 14.040 -20.499 -13.461 1.00 78.19 78 PRO A CA 1
ATOM 613 C C . PRO A 1 78 ? 14.189 -21.663 -12.465 1.00 78.19 78 PRO A C 1
ATOM 615 O O . PRO A 1 78 ? 15.254 -22.258 -12.359 1.00 78.19 78 PRO A O 1
ATOM 618 N N . SER A 1 79 ? 13.131 -21.984 -11.710 1.00 77.44 79 SER A N 1
ATOM 619 C CA . SER A 1 79 ? 13.081 -23.138 -10.805 1.00 77.44 79 SER A CA 1
ATOM 620 C C . SER A 1 79 ? 12.936 -24.481 -11.521 1.00 77.44 79 SER A C 1
ATOM 622 O O . SER A 1 79 ? 13.291 -25.510 -10.958 1.00 77.44 79 SER A O 1
ATOM 624 N N . GLU A 1 80 ? 12.395 -24.490 -12.735 1.00 76.69 80 GLU A N 1
ATOM 625 C CA . GLU A 1 80 ? 12.188 -25.704 -13.525 1.00 76.69 80 GLU A CA 1
ATOM 626 C C . GLU A 1 80 ? 13.467 -26.085 -14.307 1.00 76.69 80 GLU A C 1
ATOM 628 O O . GLU A 1 80 ? 13.678 -27.251 -14.631 1.00 76.69 80 GLU A O 1
ATOM 633 N N . ASP A 1 81 ? 14.385 -25.136 -14.552 1.00 67.50 81 ASP A N 1
ATOM 634 C CA . ASP A 1 81 ? 15.675 -25.403 -15.217 1.00 67.50 81 ASP A CA 1
ATOM 635 C C . ASP A 1 81 ? 16.626 -26.263 -14.356 1.00 67.50 81 ASP A C 1
ATOM 637 O O . ASP A 1 81 ? 17.454 -27.004 -14.886 1.00 67.50 81 ASP A O 1
ATOM 641 N N . SER A 1 82 ? 16.484 -26.229 -13.025 1.00 60.25 82 SER A N 1
ATOM 642 C CA . SER A 1 82 ? 17.361 -26.953 -12.089 1.00 60.25 82 SER A CA 1
ATOM 643 C C . SER A 1 82 ? 17.126 -28.469 -11.990 1.00 60.25 82 SER A C 1
ATOM 645 O O . SER A 1 82 ? 17.923 -29.164 -11.359 1.00 60.25 82 SER A O 1
ATOM 647 N N . GLU A 1 83 ? 16.074 -29.010 -12.610 1.00 57.03 83 GLU A N 1
ATOM 648 C CA . GLU A 1 83 ? 15.791 -30.457 -12.591 1.00 57.03 83 GLU A CA 1
ATOM 649 C C . GLU A 1 83 ? 16.483 -31.229 -13.734 1.00 57.03 83 GLU A C 1
ATOM 651 O O . GLU A 1 83 ? 16.587 -32.455 -13.671 1.00 57.03 83 GLU A O 1
ATOM 656 N N . ASN A 1 84 ? 17.032 -30.535 -14.739 1.00 55.44 84 ASN A N 1
ATOM 657 C CA . ASN A 1 84 ? 17.553 -31.158 -15.964 1.00 55.44 84 ASN A CA 1
ATOM 658 C C . ASN A 1 84 ? 19.084 -31.373 -16.003 1.00 55.44 84 ASN A C 1
ATOM 660 O O . ASN A 1 84 ? 19.584 -31.924 -16.981 1.00 55.44 84 ASN A O 1
ATOM 664 N N . GLU A 1 85 ? 19.843 -30.999 -14.964 1.00 53.66 85 GLU A N 1
ATOM 665 C CA . GLU A 1 85 ? 21.320 -31.119 -14.957 1.00 53.66 85 GLU A CA 1
ATOM 666 C C . GLU A 1 85 ? 21.879 -32.394 -14.280 1.00 53.66 85 GLU A C 1
ATOM 668 O O . GLU A 1 85 ? 23.084 -32.626 -14.322 1.00 53.66 85 GLU A O 1
ATOM 673 N N . ASN A 1 86 ? 21.042 -33.271 -13.706 1.00 54.19 86 ASN A N 1
ATOM 674 C CA . ASN A 1 86 ? 21.492 -34.490 -12.997 1.00 54.19 86 ASN A CA 1
ATOM 675 C C . ASN A 1 86 ? 21.276 -35.810 -13.769 1.00 54.19 86 ASN A C 1
ATOM 677 O O . ASN A 1 86 ? 21.203 -36.879 -13.160 1.00 54.19 86 ASN A O 1
ATOM 681 N N . GLY A 1 87 ? 21.164 -35.763 -15.097 1.00 51.34 87 GLY A N 1
ATOM 682 C CA . GLY A 1 87 ? 20.907 -36.944 -15.928 1.00 51.34 87 GLY A CA 1
ATOM 683 C C . GLY A 1 87 ? 21.848 -37.070 -17.123 1.00 51.34 87 GLY A C 1
ATOM 684 O O . GLY A 1 87 ? 21.405 -36.884 -18.253 1.00 51.34 87 GLY A O 1
ATOM 685 N N . ALA A 1 88 ? 23.118 -37.406 -16.884 1.00 40.72 88 ALA A N 1
ATOM 686 C CA . ALA A 1 88 ? 24.038 -37.942 -17.893 1.00 40.72 88 ALA A CA 1
ATOM 687 C C . ALA A 1 88 ? 24.853 -39.099 -17.303 1.00 40.72 88 ALA A C 1
ATOM 689 O O . ALA A 1 88 ? 25.347 -38.944 -16.163 1.00 40.72 88 ALA A O 1
#

Sequence (88 aa):
MPRSDEAKMWFSAVYKAVQEVPYGRVTSYGHIATLIGYRGAARQEAALQQEGVQIEHSNMGERSVDLGTYGWFPNHLPSEDSENENGA

Secondary structure (DSSP, 8-state):
-PPPHHHHHHHHHHHHHHHTSPTT----HHHHHHHTT--HHHHHHHHHHHTT---EE-TT--EE--HHHH----SS-TTTGGGSSS--

InterPro domains:
  IPR014048 Methylated-DNA-[protein]-cysteine S-methyltransferase, DNA binding [PF01035] (11-44)
  IPR014048 Methylated-DNA-[protein]-cysteine S-methyltransferase, DNA binding [cd06445] (13-44)
  IPR036217 Methylated DNA-protein cysteine methyltransferase, DNA binding domain [SSF46767] (11-44)
  IPR036388 Winged helix-like DNA-binding domain superfamily [G3DSA:1.10.10.10] (7-41)
  IPR036388 Winged helix-like DNA-binding domain superfamily [G3DSA:1.10.10.10] (42-80)
  IPR052520 Alkyltransferase-like DNA repair [PTHR42942] (1-44)

Organism: Hortaea werneckii (NCBI:txid91943)

Foldseek 3Di:
DPDDPVVVVVVVLLVVLVVPADPPDDDDPCVSCVVSVNRVVVVVVVVCVVVVFDWDQDPVRDTDGPCVVVNDDDPDDPVVVVVPPPDD

pLDDT: mean 86.07, std 13.05, range [40.72, 97.12]

Radius of gyration: 20.48 Å; chains: 1; bounding box: 46×47×41 Å